Protein AF-A0A6P2CWS1-F1 (afdb_monomer_lite)

Radius of gyration: 20.97 Å; chains: 1; bounding box: 60×48×42 Å

Sequence (135 aa):
MTDTPLHAPWTLHFDRDGTEDLGTIRDAHGHGIVTSRPFWIPGGGDSVPATLAALWAMTAAPGLLAVLREGLDTLLDV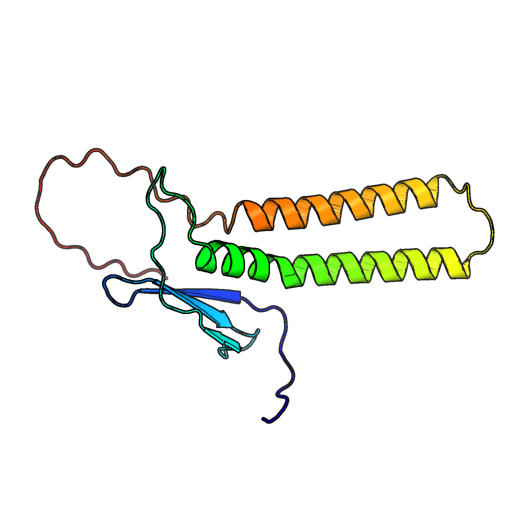QRFSPVHDDPGVVAALSAHIARVRAVLVEADRGPAFLTLPESPDVTTGPSNGEHDYR

Foldseek 3Di:
DPPDPAADDWDWDWDDPPAWIKIFIAGPVRHTPDIFDTDGDDDVPDDDPPRNLVSLLVNLVVQLVVLVVVVVVLVVVVVVVDDDPDDVVSVVSVVVSVVSNVVSVVSSRVGDPVPPDPPPPPDPDDDDDDDDDDD

Organism: NCBI:txid1210884

pLDDT: mean 70.72, std 15.56, range [33.5, 88.0]

Secondary structure (DSSP, 8-state):
---PPP-SSPEEEEEEETTEEEEEEE-TTS-EEEEPPPB-PPPTTPPPPHHHHHHHHHHTHHHHHHHHHHHHHHHHHHHHH---TT-HHHHHHHHHHHHHHHHHHHHHHH--GGG--------------------

Structure (mmCIF, N/CA/C/O backbone):
data_AF-A0A6P2CWS1-F1
#
_entry.id   AF-A0A6P2CWS1-F1
#
loop_
_atom_site.group_PDB
_atom_site.id
_atom_site.type_symbol
_atom_site.label_atom_id
_atom_site.label_alt_id
_atom_site.label_comp_id
_atom_site.label_asym_id
_atom_site.label_entity_id
_atom_site.label_seq_id
_atom_site.pdbx_PDB_ins_code
_atom_site.Cartn_x
_atom_site.Cartn_y
_atom_site.Cartn_z
_atom_site.occupancy
_atom_site.B_iso_or_equiv
_atom_site.auth_seq_id
_atom_site.auth_comp_id
_atom_site.auth_asym_id
_atom_site.auth_atom_id
_atom_site.pdbx_PDB_model_num
ATOM 1 N N . MET A 1 1 ? 2.411 -23.074 14.343 1.00 38.28 1 MET A N 1
ATOM 2 C CA . MET A 1 1 ? 1.843 -22.107 13.386 1.00 38.28 1 MET A CA 1
ATOM 3 C C . MET A 1 1 ? 1.954 -22.746 12.023 1.00 38.28 1 MET A C 1
ATOM 5 O O . MET A 1 1 ? 3.060 -23.058 11.611 1.00 38.28 1 MET A O 1
ATOM 9 N N . THR A 1 2 ? 0.829 -23.097 11.414 1.00 45.53 2 THR A N 1
ATOM 10 C CA . THR A 1 2 ? 0.793 -23.562 10.027 1.00 45.53 2 THR A CA 1
ATOM 11 C C . THR A 1 2 ? 1.031 -22.349 9.139 1.00 45.53 2 THR A C 1
ATOM 13 O O . THR A 1 2 ? 0.264 -21.393 9.230 1.00 45.53 2 THR A O 1
ATOM 16 N N . ASP A 1 3 ? 2.100 -22.370 8.341 1.00 57.66 3 ASP A N 1
ATOM 17 C CA . ASP A 1 3 ? 2.338 -21.391 7.275 1.00 57.66 3 ASP A CA 1
ATOM 18 C C . ASP A 1 3 ? 1.256 -21.577 6.210 1.00 57.66 3 ASP A C 1
ATOM 20 O O . ASP A 1 3 ? 1.421 -22.297 5.224 1.00 57.66 3 ASP A O 1
ATOM 24 N N . THR A 1 4 ? 0.088 -20.991 6.455 1.00 60.88 4 THR A N 1
ATOM 25 C CA . THR A 1 4 ? -0.944 -20.876 5.435 1.00 60.88 4 THR A CA 1
ATOM 26 C C . THR A 1 4 ? -0.390 -19.947 4.357 1.00 60.88 4 THR A C 1
ATOM 28 O O . THR A 1 4 ? 0.032 -18.835 4.690 1.00 60.88 4 THR A O 1
ATOM 31 N N . PRO A 1 5 ? -0.339 -20.378 3.084 1.00 67.00 5 PRO A N 1
ATOM 32 C CA . PRO A 1 5 ? 0.178 -19.541 2.016 1.00 67.00 5 PRO A CA 1
ATOM 33 C C . PRO A 1 5 ? -0.635 -18.253 1.964 1.00 67.00 5 PRO A C 1
ATOM 35 O O . PRO A 1 5 ? -1.861 -18.264 1.899 1.00 67.00 5 PRO A O 1
ATOM 38 N N . LEU A 1 6 ? 0.067 -17.132 2.041 1.00 66.25 6 LEU A N 1
ATOM 39 C CA . LEU A 1 6 ? -0.564 -15.833 2.089 1.00 66.25 6 LEU A CA 1
ATOM 40 C C . LEU A 1 6 ? -1.031 -15.435 0.680 1.00 66.25 6 LEU A C 1
ATOM 42 O O . LEU A 1 6 ? -0.247 -15.405 -0.273 1.00 66.25 6 LEU A O 1
ATOM 46 N N . HIS A 1 7 ? -2.326 -15.151 0.548 1.00 74.44 7 HIS A N 1
ATOM 47 C CA . HIS A 1 7 ? -2.959 -14.870 -0.736 1.00 74.44 7 HIS A CA 1
ATOM 48 C C . HIS A 1 7 ? -2.985 -13.364 -1.014 1.00 74.44 7 HIS A C 1
ATOM 50 O O . HIS A 1 7 ? -3.800 -12.630 -0.463 1.00 74.44 7 HIS A O 1
ATOM 56 N N . ALA A 1 8 ? -2.080 -12.904 -1.877 1.00 69.50 8 ALA A N 1
ATOM 57 C CA . ALA A 1 8 ? -2.091 -11.542 -2.401 1.00 69.50 8 ALA A CA 1
ATOM 58 C C . ALA A 1 8 ? -3.102 -11.394 -3.566 1.00 69.50 8 ALA A C 1
ATOM 60 O O . ALA A 1 8 ? -3.334 -12.372 -4.281 1.00 69.50 8 ALA A O 1
ATOM 61 N N . PRO A 1 9 ? -3.647 -10.186 -3.818 1.00 73.88 9 PRO A N 1
ATOM 62 C CA . PRO A 1 9 ? -3.436 -8.955 -3.052 1.00 73.88 9 PRO A CA 1
ATOM 63 C C . PRO A 1 9 ? -4.166 -8.990 -1.703 1.00 73.88 9 PRO A C 1
ATOM 65 O O . PRO A 1 9 ? -5.204 -9.627 -1.574 1.00 73.88 9 PRO A O 1
ATOM 68 N N . TRP A 1 10 ? -3.618 -8.301 -0.704 1.00 79.38 10 TRP A N 1
ATOM 69 C CA . TRP A 1 10 ? -4.288 -8.089 0.578 1.00 79.38 10 TRP A CA 1
ATOM 70 C C . TRP A 1 10 ? -4.982 -6.722 0.623 1.00 79.38 10 TRP A C 1
ATOM 72 O O . TRP A 1 10 ? -4.557 -5.782 -0.053 1.00 79.38 10 TRP A O 1
ATOM 82 N N . THR A 1 11 ? -6.034 -6.604 1.426 1.00 78.06 11 THR A N 1
ATOM 83 C CA . THR A 1 11 ? -6.838 -5.385 1.603 1.00 78.06 11 THR A CA 1
ATOM 84 C C . THR A 1 11 ? -6.788 -4.903 3.050 1.00 78.06 11 THR A C 1
ATOM 86 O O . THR A 1 11 ? -6.615 -5.700 3.970 1.00 78.06 11 THR A O 1
ATOM 89 N N . LEU A 1 12 ? -6.945 -3.595 3.270 1.00 82.75 12 LEU A N 1
ATOM 90 C CA . LEU A 1 12 ? -7.097 -3.012 4.605 1.00 82.75 12 LEU A CA 1
ATOM 91 C C . LEU A 1 12 ? -8.575 -2.720 4.865 1.00 82.75 12 LEU A C 1
ATOM 93 O O . LEU A 1 12 ? -9.209 -1.996 4.102 1.00 82.75 12 LEU A O 1
ATOM 97 N N . HIS A 1 13 ? -9.101 -3.279 5.948 1.00 83.12 13 HIS A N 1
ATOM 98 C CA . HIS A 1 13 ? -10.461 -3.049 6.419 1.00 83.12 13 HIS A CA 1
ATOM 99 C C . HIS A 1 13 ? -10.428 -2.322 7.755 1.00 83.12 13 HIS A C 1
ATOM 101 O O . HIS A 1 13 ? -9.642 -2.690 8.627 1.00 83.12 13 HIS A O 1
ATOM 107 N N . PHE A 1 14 ? -11.309 -1.340 7.917 1.00 83.88 14 PHE A N 1
ATOM 108 C CA . PHE A 1 14 ? -11.549 -0.689 9.196 1.00 83.88 14 PHE A CA 1
ATOM 109 C C . PHE A 1 14 ? -12.873 -1.177 9.776 1.00 83.88 14 PHE A C 1
ATOM 111 O O . PHE A 1 14 ? -13.865 -1.274 9.056 1.00 83.88 14 PHE A O 1
ATOM 118 N N . ASP A 1 15 ? -12.854 -1.506 11.059 1.00 84.81 15 ASP A N 1
ATOM 119 C CA . ASP A 1 15 ? -14.029 -1.816 11.868 1.00 84.81 15 ASP A CA 1
ATOM 120 C C . ASP A 1 15 ? -14.088 -0.821 13.031 1.00 84.81 15 ASP A C 1
ATOM 122 O O . ASP A 1 15 ? -13.039 -0.400 13.524 1.00 84.81 15 ASP A O 1
ATOM 126 N N . ARG A 1 16 ? -15.289 -0.427 13.452 1.00 78.88 16 ARG A N 1
ATOM 127 C CA . ARG A 1 16 ? -15.491 0.565 14.514 1.00 78.88 16 ARG A CA 1
ATOM 128 C C . ARG A 1 16 ? -16.298 -0.059 15.642 1.00 78.88 16 ARG A C 1
ATOM 130 O O . ARG A 1 16 ? -17.497 -0.284 15.496 1.00 78.88 16 ARG A O 1
ATOM 137 N N . ASP A 1 17 ? -15.661 -0.245 16.794 1.00 73.06 17 ASP A N 1
ATOM 138 C CA . ASP A 1 17 ? -16.312 -0.760 18.005 1.00 73.06 17 ASP A CA 1
ATOM 139 C C . ASP A 1 17 ? -16.788 0.400 18.896 1.00 73.06 17 ASP A C 1
ATOM 141 O O . ASP A 1 17 ? -16.319 0.635 20.011 1.00 73.06 17 ASP A O 1
ATOM 145 N N . GLY A 1 18 ? -17.683 1.219 18.339 1.00 74.94 18 GLY A N 1
ATOM 146 C CA . GLY A 1 18 ? -18.269 2.381 19.009 1.00 74.94 18 GLY A CA 1
ATOM 147 C C . GLY A 1 18 ? -17.345 3.599 19.062 1.00 74.94 18 GLY A C 1
ATOM 148 O O . GLY A 1 18 ? -17.626 4.596 18.398 1.00 74.94 18 GLY A O 1
ATOM 149 N N . THR A 1 19 ? -16.270 3.538 19.852 1.00 71.38 19 THR A N 1
ATOM 150 C CA . THR A 1 19 ? -15.347 4.670 20.051 1.00 71.38 19 THR A CA 1
ATOM 151 C C . THR A 1 19 ? -14.016 4.484 19.331 1.00 71.38 19 THR A C 1
ATOM 153 O O . THR A 1 19 ? -13.534 5.430 18.720 1.00 71.38 19 THR A O 1
ATOM 156 N N . GLU A 1 20 ? -13.445 3.280 19.349 1.00 78.31 20 GLU A N 1
ATOM 157 C CA . GLU A 1 20 ? -12.136 3.005 18.749 1.00 78.31 20 GLU A CA 1
ATOM 158 C C . GLU A 1 20 ? -12.273 2.304 17.390 1.00 78.31 20 GLU A C 1
ATOM 160 O O . GLU A 1 20 ? -13.202 1.528 17.150 1.00 78.31 20 GLU A O 1
ATOM 165 N N . ASP A 1 21 ? -11.319 2.577 16.505 1.00 84.12 21 ASP A N 1
ATOM 166 C CA . ASP A 1 21 ? -11.194 1.977 15.185 1.00 84.12 21 ASP A CA 1
ATOM 167 C C . ASP A 1 21 ? -10.133 0.856 15.209 1.00 84.12 21 ASP A C 1
ATOM 169 O O . ASP A 1 21 ? -9.077 0.947 15.850 1.00 84.12 21 ASP A O 1
ATOM 173 N N . LEU A 1 22 ? -10.414 -0.229 14.490 1.00 87.00 22 LEU A N 1
ATOM 174 C CA . LEU A 1 22 ? -9.546 -1.391 14.322 1.00 87.00 22 LEU A CA 1
ATOM 175 C C . LEU A 1 22 ? -9.233 -1.587 12.843 1.00 87.00 22 LEU A C 1
ATOM 177 O O . LEU A 1 22 ? -10.128 -1.681 12.010 1.00 87.00 22 LEU A O 1
ATOM 181 N N . GLY A 1 23 ? -7.951 -1.704 12.512 1.00 86.19 23 GLY A N 1
ATOM 182 C CA . GLY A 1 23 ? -7.498 -2.020 11.165 1.00 86.19 23 GLY A CA 1
ATOM 183 C C . GLY A 1 23 ? -7.183 -3.501 11.045 1.00 86.19 23 GLY A C 1
ATOM 184 O O . GLY A 1 23 ? -6.389 -4.030 11.820 1.00 86.19 23 GLY A O 1
ATOM 185 N N . THR A 1 24 ? -7.761 -4.178 10.061 1.00 88.00 24 THR A N 1
ATOM 186 C CA . THR A 1 24 ? -7.446 -5.573 9.742 1.00 88.00 24 THR A CA 1
ATOM 187 C C . THR A 1 24 ? -6.948 -5.681 8.311 1.00 88.00 24 THR A C 1
ATOM 189 O O . THR A 1 24 ? -7.640 -5.278 7.377 1.00 88.00 24 THR A O 1
ATOM 192 N N . ILE A 1 25 ? -5.764 -6.267 8.134 1.00 83.44 25 ILE A N 1
ATOM 193 C CA . ILE A 1 25 ? -5.273 -6.671 6.817 1.00 83.44 25 ILE A CA 1
ATOM 194 C C . ILE A 1 25 ? -5.864 -8.042 6.509 1.00 83.44 25 ILE A C 1
ATOM 196 O O . ILE A 1 25 ? -5.696 -8.978 7.295 1.00 83.44 25 ILE A O 1
ATOM 200 N N . ARG A 1 26 ? -6.550 -8.163 5.375 1.00 86.56 26 ARG A N 1
ATOM 201 C CA . ARG A 1 26 ? -7.160 -9.410 4.908 1.00 86.56 26 ARG A CA 1
ATOM 202 C C . ARG A 1 26 ? -6.490 -9.894 3.633 1.00 86.56 26 ARG A C 1
ATOM 204 O O . ARG A 1 26 ? -6.050 -9.078 2.832 1.00 86.56 26 ARG A O 1
ATOM 211 N N . ASP A 1 27 ? -6.385 -11.204 3.459 1.00 84.75 27 ASP A N 1
ATOM 212 C CA . ASP A 1 27 ? -5.911 -11.810 2.213 1.00 84.75 27 ASP A CA 1
ATOM 213 C C . ASP A 1 27 ? -6.963 -11.684 1.089 1.00 84.75 27 ASP A C 1
ATOM 215 O O . ASP A 1 27 ? -8.081 -11.211 1.310 1.00 84.75 27 ASP A O 1
ATOM 219 N N . ALA A 1 28 ? -6.627 -12.135 -0.122 1.00 84.38 28 ALA A N 1
ATOM 220 C CA . ALA A 1 28 ? -7.526 -12.094 -1.280 1.00 84.38 28 ALA A CA 1
ATOM 221 C C . ALA A 1 28 ? -8.832 -12.902 -1.104 1.00 84.38 28 ALA A C 1
ATOM 223 O O . ALA A 1 28 ? -9.776 -12.713 -1.870 1.00 84.38 28 ALA A O 1
ATOM 224 N N . HIS A 1 29 ? -8.900 -13.796 -0.114 1.00 85.94 29 HIS A N 1
ATOM 225 C CA . HIS A 1 29 ? -10.092 -14.575 0.231 1.00 85.94 29 HIS A CA 1
ATOM 226 C C . HIS A 1 29 ? -10.883 -13.958 1.396 1.00 85.94 29 HIS A C 1
ATOM 228 O O . HIS A 1 29 ? -11.910 -14.502 1.800 1.00 85.94 29 HIS A O 1
ATOM 234 N N . GLY A 1 30 ? -10.429 -12.825 1.938 1.00 84.44 30 GLY A N 1
ATOM 235 C CA . GLY A 1 30 ? -11.053 -12.147 3.068 1.00 84.44 30 GLY A CA 1
ATOM 236 C C . GLY A 1 30 ? -10.625 -12.679 4.437 1.00 84.44 30 GLY A C 1
ATOM 237 O O . GLY A 1 30 ? -11.191 -12.253 5.447 1.00 84.44 30 GLY A O 1
ATOM 238 N N . HIS A 1 31 ? -9.633 -13.567 4.522 1.00 85.62 31 HIS A N 1
ATOM 239 C CA . HIS A 1 31 ? -9.125 -14.044 5.806 1.00 85.62 31 HIS A CA 1
ATOM 240 C C . HIS A 1 31 ? -8.246 -12.984 6.467 1.00 85.62 31 HIS A C 1
ATOM 242 O O . HIS A 1 31 ? -7.325 -12.456 5.847 1.00 85.62 31 HIS A O 1
ATOM 248 N N . GLY A 1 32 ? -8.497 -12.694 7.745 1.00 84.81 32 GLY A N 1
ATOM 249 C CA . GLY A 1 32 ? -7.651 -11.794 8.526 1.00 84.81 32 GLY A CA 1
ATOM 250 C C . GLY A 1 32 ? -6.234 -12.350 8.676 1.00 84.81 32 GLY A C 1
ATOM 251 O O . GLY A 1 32 ? -6.047 -13.432 9.227 1.00 84.81 32 GLY A O 1
ATOM 252 N N . ILE A 1 33 ? -5.245 -11.597 8.198 1.00 83.56 33 ILE A N 1
ATOM 253 C CA . ILE A 1 33 ? -3.817 -11.895 8.352 1.00 83.56 33 ILE A CA 1
ATOM 254 C C . ILE A 1 33 ? -3.312 -11.292 9.664 1.00 83.56 33 ILE A C 1
ATOM 256 O O . ILE A 1 33 ? -2.636 -11.954 10.449 1.00 83.56 33 ILE A O 1
ATOM 260 N N . VAL A 1 34 ? -3.639 -10.019 9.899 1.00 84.44 34 VAL A N 1
ATOM 261 C CA . VAL A 1 34 ? -3.257 -9.288 11.108 1.00 84.44 34 VAL A CA 1
ATOM 262 C C . VAL A 1 34 ? -4.299 -8.224 11.430 1.00 84.44 34 VAL A C 1
ATOM 264 O O . VAL A 1 34 ? -4.842 -7.583 10.530 1.00 84.44 34 VAL A O 1
ATOM 267 N N . THR A 1 35 ? -4.540 -8.024 12.721 1.00 87.38 35 THR A N 1
ATOM 268 C CA . THR A 1 35 ? -5.399 -6.965 13.257 1.00 87.38 35 THR A CA 1
ATOM 269 C C . THR A 1 35 ? -4.555 -6.034 14.117 1.00 87.38 35 THR A C 1
ATOM 271 O O . THR A 1 35 ? -3.671 -6.479 14.856 1.00 87.38 35 THR A O 1
ATOM 274 N N . SER A 1 36 ? -4.787 -4.733 13.990 1.00 87.06 36 SER A N 1
ATOM 275 C CA . SER A 1 36 ? -4.093 -3.716 14.766 1.00 87.06 36 SER A CA 1
ATOM 276 C C . SER A 1 36 ? -4.541 -3.716 16.224 1.00 87.06 36 SER A C 1
ATOM 278 O O . SER A 1 36 ? -5.553 -4.302 16.602 1.00 87.06 36 SER A O 1
ATOM 280 N N . ARG A 1 37 ? -3.805 -2.979 17.057 1.00 84.88 37 ARG A N 1
ATOM 281 C CA . ARG A 1 37 ? -4.387 -2.470 18.302 1.00 84.88 37 ARG A CA 1
ATOM 282 C C . ARG A 1 37 ? -5.460 -1.425 17.970 1.00 84.88 37 ARG A C 1
ATOM 284 O O . ARG A 1 37 ? -5.359 -0.826 16.893 1.00 84.88 37 ARG A O 1
ATOM 291 N N . PRO A 1 38 ? -6.426 -1.186 18.868 1.00 85.69 38 PRO A N 1
ATOM 292 C CA . PRO A 1 38 ? -7.354 -0.078 18.714 1.00 85.69 38 PRO A CA 1
ATOM 293 C C . PRO A 1 38 ? -6.610 1.250 18.549 1.00 85.69 38 PRO A C 1
ATOM 295 O O . PRO A 1 38 ? -5.550 1.467 19.152 1.00 85.69 38 PRO A O 1
ATOM 298 N N . PHE A 1 39 ? -7.135 2.118 17.696 1.00 83.94 39 PHE A N 1
ATOM 299 C CA . PHE A 1 39 ? -6.660 3.484 17.506 1.00 83.94 39 PHE A CA 1
ATOM 300 C C . PHE A 1 39 ? -7.848 4.389 17.174 1.00 83.94 39 PHE A C 1
ATOM 302 O O . PHE A 1 39 ? -8.962 3.926 16.983 1.00 83.94 39 PHE A O 1
ATOM 309 N N . TRP A 1 40 ? -7.610 5.691 17.105 1.00 82.31 40 TRP A N 1
ATOM 310 C CA . TRP A 1 40 ? -8.634 6.673 16.763 1.00 82.31 40 TRP A CA 1
ATOM 311 C C . TRP A 1 40 ? -8.359 7.200 15.358 1.00 82.31 40 TRP A C 1
ATOM 313 O O . TRP A 1 40 ? -7.216 7.566 15.071 1.00 82.31 40 TRP A O 1
ATOM 323 N N . ILE A 1 41 ? -9.351 7.246 14.470 1.00 79.75 41 ILE A N 1
ATOM 324 C CA . ILE A 1 41 ? -9.194 7.985 13.212 1.00 79.75 41 ILE A CA 1
ATOM 325 C C . ILE A 1 41 ? -9.151 9.492 13.541 1.00 79.75 41 ILE A C 1
ATOM 327 O O . ILE A 1 41 ? -10.094 10.000 14.152 1.00 79.75 41 ILE A O 1
ATOM 331 N N . PRO A 1 42 ? -8.070 10.207 13.177 1.00 78.69 42 PRO A N 1
ATOM 332 C CA . PRO A 1 42 ? -7.915 11.628 13.480 1.00 78.69 42 PRO A CA 1
ATOM 333 C C . PRO A 1 42 ? -8.990 12.473 12.783 1.00 78.69 42 PRO A C 1
ATOM 335 O O . PRO A 1 42 ? -9.340 12.214 11.628 1.00 78.69 42 PRO A O 1
ATOM 338 N N . GLY A 1 43 ? -9.489 13.503 13.473 1.00 75.69 43 GLY A N 1
ATOM 339 C CA . GLY A 1 43 ? -10.299 14.551 12.857 1.00 75.69 43 GLY A CA 1
ATOM 340 C C . GLY A 1 43 ? -9.436 15.512 12.035 1.00 75.69 43 GLY A C 1
ATOM 341 O O . GLY A 1 43 ? -8.205 15.478 12.089 1.00 75.69 43 GLY A O 1
ATOM 342 N N . GLY A 1 44 ? -10.069 16.392 11.254 1.00 75.38 44 GLY A N 1
ATOM 343 C CA . GLY A 1 44 ? -9.352 17.389 10.455 1.00 75.38 44 GLY A CA 1
ATOM 344 C C . GLY A 1 44 ? -8.416 18.248 11.316 1.00 75.38 44 GLY A C 1
ATOM 345 O O . GLY A 1 44 ? -8.881 19.021 12.148 1.00 75.38 44 GLY A O 1
ATOM 346 N N . GLY A 1 45 ? -7.103 18.119 11.095 1.00 74.00 45 GLY A N 1
ATOM 347 C CA . GLY A 1 45 ? -6.058 18.852 11.821 1.00 74.00 45 GLY A CA 1
ATOM 348 C C . GLY A 1 45 ? -5.344 18.063 12.926 1.00 74.00 45 GLY A C 1
ATOM 349 O O . GLY A 1 45 ? -4.309 18.528 13.407 1.00 74.00 45 GLY A O 1
ATOM 350 N N . ASP A 1 46 ? -5.832 16.875 13.290 1.00 81.44 46 ASP A N 1
ATOM 351 C CA . ASP A 1 46 ? -5.167 16.006 14.263 1.00 81.44 46 ASP A CA 1
ATOM 352 C C . ASP A 1 46 ? -3.985 15.250 13.635 1.00 81.44 46 ASP A C 1
ATOM 354 O O . ASP A 1 46 ? -3.952 14.959 12.435 1.00 81.44 46 ASP A O 1
ATOM 358 N N . SER A 1 47 ? -2.992 14.901 14.455 1.00 81.62 47 SER A N 1
ATOM 359 C CA . SER A 1 47 ? -1.873 14.075 14.004 1.00 81.62 47 SER A CA 1
ATOM 360 C C . SER A 1 47 ? -2.307 12.625 13.788 1.00 81.62 47 SER A C 1
ATOM 362 O O . SER A 1 47 ? -3.061 12.049 14.571 1.00 81.62 47 SER A O 1
ATOM 364 N N . VAL A 1 48 ? -1.795 12.006 12.722 1.00 82.31 48 VAL A N 1
ATOM 365 C CA . VAL A 1 48 ? -2.082 10.603 12.403 1.00 82.31 48 VAL A CA 1
ATOM 366 C C . VAL A 1 48 ? -1.436 9.695 13.455 1.00 82.31 48 VAL A C 1
ATOM 368 O O . VAL A 1 48 ? -0.213 9.745 13.627 1.00 82.31 48 VAL A O 1
ATOM 371 N N . PRO A 1 49 ? -2.201 8.829 14.150 1.00 83.69 49 PRO A N 1
ATOM 372 C CA . PRO A 1 49 ? -1.614 7.885 15.090 1.00 83.69 49 PRO A CA 1
ATOM 373 C C . PRO A 1 49 ? -0.652 6.930 14.386 1.00 83.69 49 PRO A C 1
ATOM 375 O O . PRO A 1 49 ? -0.938 6.436 13.295 1.00 83.69 49 PRO A O 1
ATOM 378 N N . ALA A 1 50 ? 0.459 6.592 15.045 1.00 81.06 50 ALA A N 1
ATOM 379 C CA . ALA A 1 50 ? 1.490 5.722 14.471 1.00 81.06 50 ALA A CA 1
ATOM 380 C C . ALA A 1 50 ? 0.934 4.377 13.961 1.00 81.06 50 ALA A C 1
ATOM 382 O O . ALA A 1 50 ? 1.385 3.870 12.938 1.00 81.06 50 ALA A O 1
ATOM 383 N N . THR A 1 51 ? -0.072 3.818 14.641 1.00 81.50 51 THR A N 1
ATOM 384 C CA . THR A 1 51 ? -0.761 2.590 14.218 1.00 81.50 51 THR A CA 1
ATOM 385 C C . THR A 1 51 ? -1.477 2.761 12.878 1.00 81.50 51 THR A C 1
ATOM 387 O O . THR A 1 51 ? -1.361 1.898 12.013 1.00 81.50 51 THR A O 1
ATOM 390 N N . LEU A 1 52 ? -2.178 3.880 12.681 1.00 81.06 52 LEU A N 1
ATOM 391 C CA . LEU A 1 52 ? -2.880 4.179 11.434 1.00 81.06 52 LEU A CA 1
ATOM 392 C C . LEU A 1 52 ? -1.887 4.437 10.293 1.00 81.06 52 LEU A C 1
ATOM 394 O O . LEU A 1 52 ? -2.043 3.871 9.215 1.00 81.06 52 LEU A O 1
ATOM 398 N N . ALA A 1 53 ? -0.812 5.183 10.562 1.00 78.69 53 ALA A N 1
ATOM 399 C CA . ALA A 1 53 ? 0.273 5.389 9.602 1.00 78.69 53 ALA A CA 1
ATOM 400 C C . ALA A 1 53 ? 0.929 4.059 9.180 1.00 78.69 53 ALA A C 1
ATOM 402 O O . ALA A 1 53 ? 1.174 3.825 7.998 1.00 78.69 53 ALA A O 1
ATOM 403 N N . ALA A 1 54 ? 1.164 3.149 10.132 1.00 77.12 54 ALA A N 1
ATOM 404 C CA . ALA A 1 54 ? 1.698 1.821 9.839 1.00 77.12 54 ALA A CA 1
ATOM 405 C C . ALA A 1 54 ? 0.732 0.984 8.985 1.00 77.12 54 ALA A C 1
ATOM 407 O O . ALA A 1 54 ? 1.164 0.307 8.052 1.00 77.12 54 ALA A O 1
ATOM 408 N N . LEU A 1 55 ? -0.574 1.047 9.262 1.00 82.00 55 LEU A N 1
ATOM 409 C CA . LEU A 1 55 ? -1.588 0.368 8.453 1.00 82.00 55 LEU A CA 1
ATOM 410 C C . LEU A 1 55 ? -1.640 0.922 7.026 1.00 82.00 55 LEU A C 1
ATOM 412 O O . LEU A 1 55 ? -1.682 0.137 6.080 1.00 82.00 55 LEU A O 1
ATOM 416 N N . TRP A 1 56 ? -1.571 2.243 6.853 1.00 79.75 56 TRP A N 1
ATOM 417 C CA . TRP A 1 56 ? -1.493 2.866 5.529 1.00 79.75 56 TRP A CA 1
ATOM 418 C C . TRP A 1 56 ? -0.233 2.449 4.777 1.00 79.75 56 TRP A C 1
ATOM 420 O O . TRP A 1 56 ? -0.334 2.000 3.636 1.00 79.75 56 TRP A O 1
ATOM 430 N N . ALA A 1 57 ? 0.932 2.461 5.427 1.00 75.44 57 ALA A N 1
ATOM 431 C CA . ALA A 1 57 ? 2.171 1.983 4.819 1.00 75.44 57 ALA A CA 1
ATOM 432 C C . ALA A 1 57 ? 2.053 0.527 4.325 1.00 75.44 57 ALA A C 1
ATOM 434 O O . ALA A 1 57 ? 2.537 0.184 3.244 1.00 75.44 57 ALA A O 1
ATOM 435 N N . MET A 1 58 ? 1.343 -0.327 5.068 1.00 78.31 58 MET A N 1
ATOM 436 C CA . MET A 1 58 ? 1.111 -1.721 4.678 1.00 78.31 58 MET A CA 1
ATOM 437 C C . MET A 1 58 ? 0.191 -1.877 3.457 1.00 78.31 58 MET A C 1
ATOM 439 O O . MET A 1 58 ? 0.327 -2.860 2.724 1.00 78.31 58 MET A O 1
ATOM 443 N N . THR A 1 59 ? -0.687 -0.910 3.169 1.00 74.62 59 THR A N 1
ATOM 444 C CA . THR A 1 59 ? -1.491 -0.925 1.929 1.00 74.62 59 THR A CA 1
ATOM 445 C C . THR A 1 59 ? -0.644 -0.735 0.676 1.00 74.62 59 THR A C 1
ATOM 447 O O . THR A 1 59 ? -0.990 -1.257 -0.381 1.00 74.62 59 THR A O 1
ATOM 450 N N . ALA A 1 60 ? 0.503 -0.063 0.794 1.00 74.31 60 ALA A N 1
ATOM 451 C CA . ALA A 1 60 ? 1.432 0.123 -0.312 1.00 74.31 60 ALA A CA 1
ATOM 452 C C . ALA A 1 60 ? 2.345 -1.088 -0.541 1.00 74.31 60 ALA A C 1
ATOM 454 O O . ALA A 1 60 ? 2.963 -1.192 -1.600 1.00 74.31 60 ALA A O 1
ATOM 455 N N . ALA A 1 61 ? 2.415 -2.030 0.406 1.00 76.75 61 ALA A N 1
ATOM 456 C CA . ALA A 1 61 ? 3.299 -3.189 0.321 1.00 76.75 61 ALA A CA 1
ATOM 457 C C . ALA A 1 61 ? 3.109 -4.041 -0.958 1.00 76.75 61 ALA A C 1
ATOM 459 O O . ALA A 1 61 ? 4.125 -4.420 -1.546 1.00 76.75 61 ALA A O 1
ATOM 460 N N . PRO A 1 62 ? 1.885 -4.313 -1.469 1.00 74.44 62 PRO A N 1
ATOM 461 C CA . PRO A 1 62 ? 1.700 -5.010 -2.744 1.00 74.44 62 PRO A CA 1
ATOM 462 C C . PRO A 1 62 ? 2.256 -4.224 -3.926 1.00 74.44 62 PRO A C 1
ATOM 464 O O . PRO A 1 62 ? 2.935 -4.799 -4.773 1.00 74.44 62 PRO A O 1
ATOM 467 N N . GLY A 1 63 ? 1.988 -2.915 -3.972 1.00 74.88 63 GLY A N 1
ATOM 468 C CA . GLY A 1 63 ? 2.485 -2.033 -5.025 1.00 74.88 63 GLY A CA 1
ATOM 469 C C . GLY A 1 63 ? 4.007 -1.948 -5.002 1.00 74.88 63 GLY A C 1
ATOM 470 O O . GLY A 1 63 ? 4.649 -2.074 -6.040 1.00 74.88 63 GLY A O 1
ATOM 471 N N . LEU A 1 64 ? 4.597 -1.833 -3.810 1.00 76.00 64 LEU A N 1
ATOM 472 C CA . LEU A 1 64 ? 6.043 -1.810 -3.628 1.00 76.00 64 LEU A CA 1
ATOM 473 C C . LEU A 1 64 ? 6.669 -3.135 -4.075 1.00 76.00 64 LEU A C 1
ATOM 475 O O . LEU A 1 64 ? 7.660 -3.128 -4.798 1.00 76.00 64 LEU A O 1
ATOM 479 N N . LEU A 1 65 ? 6.075 -4.271 -3.697 1.00 77.31 65 LEU A N 1
ATOM 480 C CA . LEU A 1 65 ? 6.533 -5.594 -4.116 1.00 77.31 65 LEU A CA 1
ATOM 481 C C . LEU A 1 65 ? 6.436 -5.779 -5.635 1.00 77.31 65 LEU A C 1
ATOM 483 O O . LEU A 1 65 ? 7.356 -6.330 -6.236 1.00 77.31 65 LEU A O 1
ATOM 487 N N . ALA A 1 66 ? 5.344 -5.326 -6.255 1.00 80.19 66 ALA A N 1
ATOM 488 C CA . ALA A 1 66 ? 5.171 -5.375 -7.703 1.00 80.19 66 ALA A CA 1
ATOM 489 C C . ALA A 1 66 ? 6.247 -4.547 -8.414 1.00 80.19 66 ALA A C 1
ATOM 491 O O . ALA A 1 66 ? 6.944 -5.073 -9.279 1.00 80.19 66 ALA A O 1
ATOM 492 N N . VAL A 1 67 ? 6.454 -3.299 -7.980 1.00 80.25 67 VAL A N 1
ATOM 493 C CA . VAL A 1 67 ? 7.500 -2.442 -8.542 1.00 80.25 67 VAL A CA 1
ATOM 494 C C . VAL A 1 67 ? 8.872 -3.082 -8.338 1.00 80.25 67 VAL A C 1
ATOM 496 O O . VAL A 1 67 ? 9.601 -3.229 -9.309 1.00 80.25 67 VAL A O 1
ATOM 499 N N . LEU A 1 68 ? 9.219 -3.549 -7.133 1.00 79.56 68 LEU A N 1
ATOM 500 C CA . LEU A 1 68 ? 10.503 -4.213 -6.864 1.00 79.56 68 LEU A CA 1
ATOM 501 C C . LEU A 1 68 ? 10.750 -5.431 -7.768 1.00 79.56 68 LEU A C 1
ATOM 503 O O . LEU A 1 68 ? 11.877 -5.616 -8.225 1.00 79.56 68 LEU A O 1
ATOM 507 N N . ARG A 1 69 ? 9.717 -6.231 -8.062 1.00 80.69 69 ARG A N 1
ATOM 508 C CA . ARG A 1 69 ? 9.813 -7.344 -9.023 1.00 80.69 69 ARG A CA 1
ATOM 509 C C . ARG A 1 69 ? 10.153 -6.845 -10.427 1.00 80.69 69 ARG A C 1
ATOM 511 O O . ARG A 1 69 ? 11.116 -7.338 -11.000 1.00 80.69 69 ARG A O 1
ATOM 518 N N . GLU A 1 70 ? 9.470 -5.810 -10.921 1.00 82.00 70 GLU A N 1
ATOM 519 C CA . GLU A 1 70 ? 9.814 -5.187 -12.213 1.00 82.00 70 GLU A CA 1
ATOM 520 C C . GLU A 1 70 ? 11.266 -4.677 -12.245 1.00 82.00 70 GLU A C 1
ATOM 522 O O . GLU A 1 70 ? 11.950 -4.768 -13.265 1.00 82.00 70 GLU A O 1
ATOM 527 N N . GLY A 1 71 ? 11.745 -4.117 -11.130 1.00 78.25 71 GLY A N 1
ATOM 528 C CA . GLY A 1 71 ? 13.121 -3.635 -11.000 1.00 78.25 71 GLY A CA 1
ATOM 529 C C . GLY A 1 71 ? 14.141 -4.763 -11.085 1.00 78.25 71 GLY A C 1
ATOM 530 O O . GLY A 1 71 ? 15.142 -4.633 -11.786 1.00 78.25 71 GLY A O 1
ATOM 531 N N . LEU A 1 72 ? 13.870 -5.882 -10.410 1.00 78.94 72 LEU A N 1
ATOM 532 C CA . LEU A 1 72 ? 14.699 -7.082 -10.496 1.00 78.94 72 LEU A CA 1
ATOM 533 C C . LEU A 1 72 ? 14.725 -7.644 -11.918 1.00 78.94 72 LEU A C 1
ATOM 535 O O . LEU A 1 72 ? 15.810 -7.946 -12.408 1.00 78.94 72 LEU A O 1
ATOM 539 N N . ASP A 1 73 ? 13.579 -7.718 -12.594 1.00 81.50 73 ASP A N 1
ATOM 540 C CA . ASP A 1 73 ? 13.511 -8.179 -13.985 1.00 81.50 73 ASP A CA 1
ATOM 541 C C . ASP A 1 73 ? 14.330 -7.264 -14.909 1.00 81.50 73 ASP A C 1
ATOM 543 O O . ASP A 1 73 ? 15.160 -7.741 -15.682 1.00 81.50 73 ASP A O 1
ATOM 547 N N . THR A 1 74 ? 14.207 -5.943 -14.732 1.00 79.50 74 THR A N 1
ATOM 548 C CA . THR A 1 74 ? 15.007 -4.948 -15.469 1.00 79.50 74 THR A CA 1
ATOM 549 C C . THR A 1 74 ? 16.508 -5.150 -15.232 1.00 79.50 74 THR A C 1
ATOM 551 O O . THR A 1 74 ? 17.296 -5.129 -16.174 1.00 79.50 74 THR A O 1
ATOM 554 N N . LEU A 1 75 ? 16.931 -5.367 -13.982 1.00 77.69 75 LEU A N 1
ATOM 555 C CA . LEU A 1 75 ? 18.340 -5.593 -13.641 1.00 77.69 75 LEU A CA 1
ATOM 556 C C . LEU A 1 75 ? 18.872 -6.917 -14.202 1.00 77.69 75 LEU A C 1
ATOM 558 O O . LEU A 1 75 ? 20.019 -6.971 -14.647 1.00 77.69 75 LEU A O 1
ATOM 562 N N . LEU A 1 76 ? 18.058 -7.973 -14.193 1.00 80.00 76 LEU A N 1
ATOM 563 C CA . LEU A 1 76 ? 18.410 -9.266 -14.778 1.00 80.00 76 LEU A CA 1
ATOM 564 C C . LEU A 1 76 ? 18.563 -9.169 -16.297 1.00 80.00 76 LEU A C 1
ATOM 566 O O . LEU A 1 76 ? 19.499 -9.755 -16.846 1.00 80.00 76 LEU A O 1
ATOM 570 N N . ASP A 1 77 ? 17.701 -8.407 -16.967 1.00 76.00 77 ASP A N 1
ATOM 571 C CA . ASP A 1 77 ? 17.825 -8.141 -18.399 1.00 76.00 77 ASP A CA 1
ATOM 572 C C . ASP A 1 77 ? 19.113 -7.363 -18.700 1.00 76.00 77 ASP A C 1
ATOM 574 O O . ASP A 1 77 ? 19.902 -7.784 -19.547 1.00 76.00 77 ASP A O 1
ATOM 578 N N . VAL A 1 78 ? 19.415 -6.311 -17.931 1.00 71.56 78 VAL A N 1
ATOM 579 C CA . VAL A 1 78 ? 20.680 -5.561 -18.052 1.00 71.56 78 VAL A CA 1
ATOM 580 C C . VAL A 1 78 ? 21.903 -6.463 -17.836 1.00 71.56 78 VAL A C 1
ATOM 582 O O . VAL A 1 78 ? 22.869 -6.383 -18.595 1.00 71.56 78 VAL A O 1
ATOM 585 N N . GLN A 1 79 ? 21.870 -7.364 -16.848 1.00 70.50 79 GLN A N 1
ATOM 586 C CA . GLN A 1 79 ? 22.952 -8.331 -16.627 1.00 70.50 79 GLN A CA 1
ATOM 587 C C . GLN A 1 79 ? 23.101 -9.335 -17.781 1.00 70.50 79 GLN A C 1
ATOM 589 O O . GLN A 1 79 ? 24.228 -9.706 -18.116 1.00 70.50 79 GLN A O 1
ATOM 594 N N . ARG A 1 80 ? 21.996 -9.769 -18.404 1.00 71.31 80 ARG A N 1
ATOM 595 C CA . ARG A 1 80 ? 22.010 -10.714 -19.536 1.00 71.31 80 ARG A CA 1
ATOM 596 C C . ARG A 1 80 ? 22.580 -10.115 -20.823 1.00 71.31 80 ARG A C 1
ATOM 598 O O . ARG A 1 80 ? 23.160 -10.868 -21.603 1.00 71.31 80 ARG A O 1
ATOM 605 N N . PHE A 1 81 ? 22.452 -8.804 -21.042 1.00 62.09 81 PHE A N 1
ATOM 606 C CA . PHE A 1 81 ? 22.917 -8.142 -22.273 1.00 62.09 81 PHE A CA 1
ATOM 607 C C . PHE A 1 81 ? 24.353 -7.561 -22.214 1.00 62.09 81 PHE A C 1
ATOM 609 O O . PHE A 1 81 ? 24.881 -7.169 -23.252 1.00 62.09 81 PHE A O 1
ATOM 616 N N . SER A 1 82 ? 25.056 -7.662 -21.075 1.00 59.81 82 SER A N 1
ATOM 617 C CA . SER A 1 82 ? 26.521 -7.456 -20.934 1.00 59.81 82 SER A CA 1
ATOM 618 C C . SER A 1 82 ? 27.059 -6.025 -21.228 1.00 59.81 82 SER A C 1
ATOM 620 O O . SER A 1 82 ? 26.293 -5.086 -21.415 1.00 59.81 82 SER A O 1
ATOM 622 N N . PRO A 1 83 ? 28.381 -5.786 -21.087 1.00 54.28 83 PRO A N 1
ATOM 623 C CA . PRO A 1 83 ? 29.003 -4.853 -20.156 1.00 54.28 83 PRO A CA 1
ATOM 624 C C . PRO A 1 83 ? 29.153 -3.449 -20.763 1.00 54.28 83 PRO A C 1
ATOM 626 O O . PRO A 1 83 ? 30.237 -3.061 -21.191 1.00 54.28 83 PRO A O 1
ATOM 629 N N . VAL A 1 84 ? 28.083 -2.665 -20.819 1.00 55.16 84 VAL A N 1
ATOM 630 C CA . VAL A 1 84 ? 28.184 -1.241 -21.163 1.00 55.16 84 VAL A CA 1
ATOM 631 C C . VAL A 1 84 ? 27.470 -0.457 -20.074 1.00 55.16 84 VAL A C 1
ATOM 633 O O . VAL A 1 84 ? 26.249 -0.404 -20.019 1.00 55.16 84 VAL A O 1
ATOM 636 N N . HIS A 1 85 ? 28.249 0.103 -19.148 1.00 55.47 85 HIS A N 1
ATOM 637 C CA . HIS A 1 85 ? 27.753 0.893 -18.015 1.00 55.47 85 HIS A CA 1
ATOM 638 C C . HIS A 1 85 ? 27.124 2.243 -18.423 1.00 55.47 85 HIS A C 1
ATOM 640 O O . HIS A 1 85 ? 26.589 2.927 -17.560 1.00 55.47 85 HIS A O 1
ATOM 646 N N . ASP A 1 86 ? 27.118 2.575 -19.721 1.00 63.06 86 ASP A N 1
ATOM 647 C CA . ASP A 1 86 ? 26.637 3.844 -20.284 1.00 63.06 86 ASP A CA 1
ATOM 648 C C . ASP A 1 86 ? 25.586 3.650 -21.396 1.00 63.06 86 ASP A C 1
ATOM 650 O O . ASP A 1 86 ? 25.564 4.389 -22.381 1.00 63.06 86 ASP A O 1
ATOM 654 N N . ASP A 1 87 ? 24.710 2.647 -21.287 1.00 70.56 87 ASP A N 1
ATOM 655 C CA . ASP A 1 87 ? 23.536 2.594 -22.165 1.00 70.56 87 ASP A CA 1
ATOM 656 C C . ASP A 1 87 ? 22.473 3.605 -21.669 1.00 70.56 87 ASP A C 1
ATOM 658 O O . ASP A 1 87 ? 21.913 3.432 -20.576 1.00 70.56 87 ASP A O 1
ATOM 662 N N . PRO A 1 88 ? 22.154 4.663 -22.442 1.00 74.06 88 PRO A N 1
ATOM 663 C CA . PRO A 1 88 ? 21.138 5.646 -22.062 1.00 74.06 88 PRO A CA 1
ATOM 664 C C . PRO A 1 88 ? 19.749 5.020 -21.853 1.00 74.06 88 PRO A C 1
ATOM 666 O O . PRO A 1 88 ? 18.948 5.560 -21.083 1.00 74.06 88 PRO A O 1
ATOM 669 N N . GLY A 1 89 ? 19.462 3.872 -22.475 1.00 77.94 89 GLY A N 1
ATOM 670 C CA . GLY A 1 89 ? 18.240 3.103 -22.248 1.00 77.94 89 GLY A CA 1
ATOM 671 C C . GLY A 1 89 ? 18.152 2.534 -20.831 1.00 77.94 89 GLY A C 1
ATOM 672 O O . GLY A 1 89 ? 17.084 2.572 -20.218 1.00 77.94 89 GLY A O 1
ATOM 673 N N . VAL A 1 90 ? 19.279 2.095 -20.262 1.00 74.38 90 VAL A N 1
ATOM 674 C CA . VAL A 1 9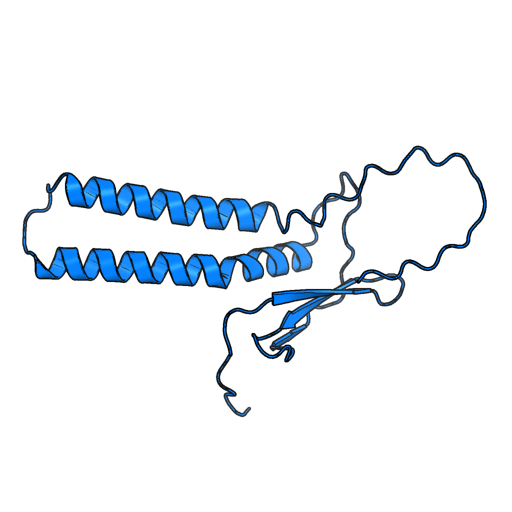0 ? 19.347 1.563 -18.891 1.00 74.38 90 VAL A CA 1
ATOM 675 C C . VAL A 1 90 ? 19.143 2.672 -17.864 1.00 74.38 90 VAL A C 1
ATOM 677 O O . VAL A 1 90 ? 18.361 2.510 -16.924 1.00 74.38 90 VAL A O 1
ATOM 680 N N . VAL A 1 91 ? 19.778 3.830 -18.067 1.00 76.44 91 VAL A N 1
ATOM 681 C CA . VAL A 1 91 ? 19.594 5.005 -17.198 1.00 76.44 91 VAL A CA 1
ATOM 682 C C . VAL A 1 91 ? 18.137 5.478 -17.218 1.00 76.44 91 VAL A C 1
ATOM 684 O O . VAL A 1 91 ? 17.569 5.773 -16.161 1.00 76.44 91 VAL A O 1
ATOM 687 N N . ALA A 1 92 ? 17.505 5.507 -18.395 1.00 81.94 92 ALA A N 1
ATOM 688 C CA . ALA A 1 92 ? 16.095 5.864 -18.529 1.00 81.94 92 ALA A CA 1
ATOM 689 C C . ALA A 1 92 ? 15.175 4.847 -17.830 1.00 81.94 92 ALA A C 1
ATOM 691 O O . ALA A 1 92 ? 14.275 5.249 -17.088 1.00 81.94 92 ALA A O 1
ATOM 692 N N . ALA A 1 93 ? 15.425 3.545 -18.003 1.00 79.75 93 ALA A N 1
ATOM 693 C CA . ALA A 1 93 ? 14.645 2.481 -17.370 1.00 79.75 93 ALA A CA 1
ATOM 694 C C . ALA A 1 93 ? 14.748 2.523 -15.836 1.00 79.75 93 ALA A C 1
ATOM 696 O O . ALA A 1 93 ? 13.724 2.491 -15.146 1.00 79.75 93 ALA A O 1
ATOM 697 N N . LEU A 1 94 ? 15.962 2.682 -15.296 1.00 78.81 94 LEU A N 1
ATOM 698 C CA . LEU A 1 94 ? 16.187 2.812 -13.856 1.00 78.81 94 LEU A CA 1
ATOM 699 C C . LEU A 1 94 ? 15.533 4.082 -13.294 1.00 78.81 94 LEU A C 1
ATOM 701 O O . LEU A 1 94 ? 14.889 4.033 -12.246 1.00 78.81 94 LEU A O 1
ATOM 705 N N . SER A 1 95 ? 15.639 5.208 -14.002 1.00 80.81 95 SER A N 1
ATOM 706 C CA . SER A 1 95 ? 15.000 6.464 -13.586 1.00 80.81 95 SER A CA 1
ATOM 707 C C . SER A 1 95 ? 13.475 6.340 -13.558 1.00 80.81 95 SER A C 1
ATOM 709 O O . SER A 1 95 ? 12.837 6.771 -12.596 1.00 80.81 95 SER A O 1
ATOM 711 N N . ALA A 1 96 ? 12.883 5.696 -14.570 1.00 84.62 96 ALA A N 1
ATOM 712 C CA . ALA A 1 96 ? 11.449 5.426 -14.611 1.00 84.62 96 ALA A CA 1
ATOM 713 C C . ALA A 1 96 ? 11.014 4.495 -13.468 1.00 84.62 96 ALA A C 1
ATOM 715 O O . ALA A 1 96 ? 9.976 4.725 -12.845 1.00 84.62 96 ALA A O 1
ATOM 716 N N . HIS A 1 97 ? 11.816 3.478 -13.156 1.00 81.06 97 HIS A N 1
ATOM 717 C CA . HIS A 1 97 ? 11.567 2.582 -12.032 1.00 81.06 97 HIS A CA 1
ATOM 718 C C . HIS A 1 97 ? 11.617 3.325 -10.682 1.00 81.06 97 HIS A C 1
ATOM 720 O O . HIS A 1 97 ? 10.676 3.222 -9.896 1.00 81.06 97 HIS A O 1
ATOM 726 N N . ILE A 1 98 ? 12.639 4.156 -10.438 1.00 80.38 98 ILE A N 1
ATOM 727 C CA . ILE A 1 98 ? 12.735 4.993 -9.225 1.00 80.38 98 ILE A CA 1
ATOM 728 C C . ILE A 1 98 ? 11.526 5.932 -9.104 1.00 80.38 98 ILE A C 1
ATOM 730 O O . ILE A 1 98 ? 10.988 6.107 -8.008 1.00 80.38 98 ILE A O 1
ATOM 734 N N . ALA A 1 99 ? 11.071 6.524 -10.213 1.00 81.69 99 ALA A N 1
ATOM 735 C CA . ALA A 1 99 ? 9.884 7.376 -10.216 1.00 81.69 99 ALA A CA 1
ATOM 736 C C . ALA A 1 99 ? 8.619 6.602 -9.800 1.00 81.69 99 ALA A C 1
ATOM 738 O O . ALA A 1 99 ? 7.830 7.113 -9.004 1.00 81.69 99 ALA A O 1
ATOM 739 N N . ARG A 1 100 ? 8.455 5.352 -10.261 1.00 83.19 100 ARG A N 1
ATOM 740 C CA . ARG A 1 100 ? 7.344 4.479 -9.842 1.00 83.19 100 ARG A CA 1
ATOM 741 C C . ARG A 1 100 ? 7.427 4.094 -8.365 1.00 83.19 100 ARG A C 1
ATOM 743 O O . ARG A 1 100 ? 6.418 4.195 -7.674 1.00 83.19 100 ARG A O 1
ATOM 750 N N . VAL A 1 101 ? 8.613 3.739 -7.856 1.00 79.81 101 VAL A N 1
ATOM 751 C CA . VAL A 1 101 ? 8.818 3.482 -6.414 1.00 79.81 101 VAL A CA 1
ATOM 752 C C . VAL A 1 101 ? 8.397 4.700 -5.591 1.00 79.81 101 VAL A C 1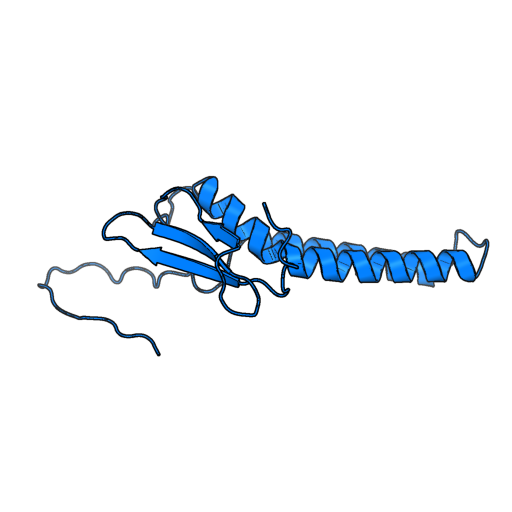
ATOM 754 O O . VAL A 1 101 ? 7.644 4.568 -4.628 1.00 79.81 101 VAL A O 1
ATOM 757 N N . ARG A 1 102 ? 8.830 5.903 -5.991 1.00 78.81 102 ARG A N 1
ATOM 758 C CA . ARG A 1 102 ? 8.447 7.149 -5.313 1.00 78.81 102 ARG A CA 1
ATOM 759 C C . ARG A 1 102 ? 6.941 7.386 -5.339 1.00 78.81 102 ARG A C 1
ATOM 761 O O . ARG A 1 102 ? 6.396 7.776 -4.316 1.00 78.81 102 ARG A O 1
ATOM 768 N N . ALA A 1 103 ? 6.276 7.144 -6.467 1.00 81.38 103 ALA A N 1
ATOM 769 C CA . ALA A 1 103 ? 4.828 7.308 -6.571 1.00 81.38 103 ALA A CA 1
ATOM 770 C C . ALA A 1 103 ? 4.076 6.390 -5.592 1.00 81.38 103 ALA A C 1
ATOM 772 O O . ALA A 1 103 ? 3.191 6.859 -4.883 1.00 81.38 103 ALA A O 1
ATOM 773 N N . VAL A 1 104 ? 4.483 5.119 -5.489 1.00 78.88 104 VAL A N 1
ATOM 774 C CA . VAL A 1 104 ? 3.899 4.165 -4.529 1.00 78.88 104 VAL A CA 1
ATOM 775 C C . VAL A 1 104 ? 4.110 4.621 -3.083 1.00 78.88 104 VAL A C 1
ATOM 777 O O . VAL A 1 104 ? 3.187 4.538 -2.279 1.00 78.88 104 VAL A O 1
ATOM 780 N N . LEU A 1 105 ? 5.298 5.133 -2.746 1.00 73.06 105 LEU A N 1
ATOM 781 C CA . LEU A 1 105 ? 5.592 5.631 -1.397 1.00 73.06 105 LEU A CA 1
ATOM 782 C C . LEU A 1 105 ? 4.812 6.907 -1.048 1.00 73.06 105 LEU A C 1
ATOM 784 O O . LEU A 1 105 ? 4.359 7.043 0.081 1.00 73.06 105 LEU A O 1
ATOM 788 N N . VAL A 1 106 ? 4.632 7.826 -2.001 1.00 78.69 106 VAL A N 1
ATOM 789 C CA . VAL A 1 106 ? 3.816 9.037 -1.796 1.00 78.69 106 VAL A CA 1
ATOM 790 C C . VAL A 1 106 ? 2.353 8.676 -1.558 1.00 78.69 106 VAL A C 1
ATOM 792 O O . VAL A 1 106 ? 1.712 9.276 -0.700 1.00 78.69 106 VAL A O 1
ATOM 795 N N . GLU A 1 107 ? 1.825 7.692 -2.286 1.00 74.44 107 GLU A N 1
ATOM 796 C CA . GLU A 1 107 ? 0.458 7.216 -2.063 1.00 74.44 107 GLU A CA 1
ATOM 797 C C . GLU A 1 107 ? 0.314 6.530 -0.696 1.00 74.44 107 GLU A C 1
ATOM 799 O O . GLU A 1 107 ? -0.670 6.747 0.005 1.00 74.44 107 GLU A O 1
ATOM 804 N N . ALA A 1 108 ? 1.334 5.778 -0.268 1.00 71.75 108 ALA A N 1
ATOM 805 C CA . ALA A 1 108 ? 1.387 5.186 1.069 1.00 71.75 108 ALA A CA 1
ATOM 806 C C . ALA A 1 108 ? 1.298 6.241 2.184 1.00 71.75 108 ALA A C 1
ATOM 808 O O . ALA A 1 108 ? 0.613 6.026 3.182 1.00 71.75 108 ALA A O 1
ATOM 809 N N . ASP A 1 109 ? 1.995 7.366 2.004 1.00 69.38 109 ASP A N 1
ATOM 810 C CA . ASP A 1 109 ? 2.086 8.454 2.983 1.00 69.38 109 ASP A CA 1
ATOM 811 C C . ASP A 1 109 ? 0.794 9.283 3.056 1.00 69.38 109 ASP A C 1
ATOM 813 O O . ASP A 1 109 ? 0.425 9.791 4.113 1.00 69.38 109 ASP A O 1
ATOM 817 N N . ARG A 1 110 ? 0.060 9.381 1.939 1.00 69.62 110 ARG A N 1
ATOM 818 C CA . ARG A 1 110 ? -1.255 10.042 1.887 1.00 69.62 110 ARG A CA 1
ATOM 819 C C . ARG A 1 110 ? -2.370 9.228 2.538 1.00 69.62 110 ARG A C 1
ATOM 821 O O . ARG A 1 110 ? -3.377 9.812 2.934 1.00 69.62 110 ARG A O 1
ATOM 828 N N . GLY A 1 111 ? -2.203 7.910 2.636 1.00 63.91 111 GLY A N 1
ATOM 829 C CA . GLY A 1 111 ? -3.283 7.005 3.011 1.00 63.91 111 GLY A CA 1
ATOM 830 C C . GLY A 1 111 ? -4.354 6.882 1.912 1.00 63.91 111 GLY A C 1
ATOM 831 O O . GLY A 1 111 ? -4.295 7.555 0.882 1.00 63.91 111 GLY A O 1
ATOM 832 N N . PRO A 1 112 ? -5.346 5.993 2.086 1.00 62.09 112 PRO A N 1
ATOM 833 C CA . PRO A 1 112 ? -6.389 5.779 1.091 1.00 62.09 112 PRO A CA 1
ATOM 834 C C . PRO A 1 112 ? -7.271 7.027 0.926 1.00 62.09 112 PRO A C 1
ATOM 836 O O . PRO A 1 112 ? -7.786 7.569 1.904 1.00 62.09 112 PRO A O 1
ATOM 839 N N . ALA 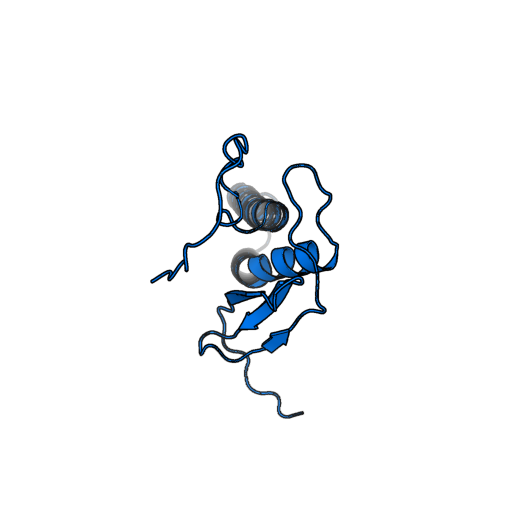A 1 113 ? -7.537 7.412 -0.327 1.00 56.62 113 ALA A N 1
ATOM 840 C CA . ALA A 1 113 ? -8.361 8.571 -0.699 1.00 56.62 113 ALA A CA 1
ATOM 841 C C . ALA A 1 113 ? -9.800 8.570 -0.130 1.00 56.62 113 ALA A C 1
ATOM 843 O O . ALA A 1 113 ? -10.487 9.577 -0.215 1.00 56.62 113 ALA A O 1
ATOM 844 N N . PHE A 1 114 ? -10.265 7.464 0.456 1.00 47.03 114 PHE A N 1
ATOM 845 C 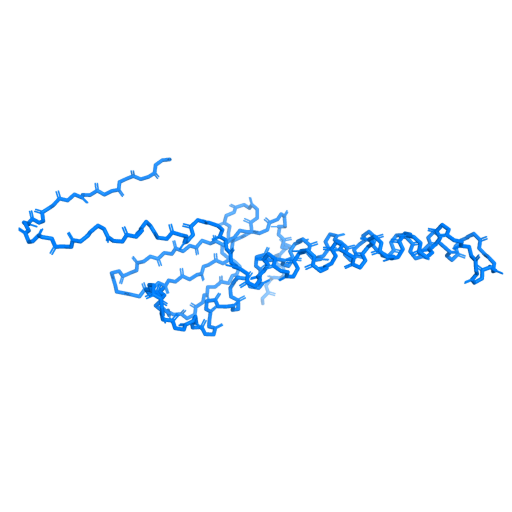CA . PHE A 1 114 ? -11.590 7.334 1.071 1.00 47.03 114 PHE A CA 1
ATOM 846 C C . PHE A 1 114 ? -11.706 7.972 2.465 1.00 47.03 114 PHE A C 1
ATOM 848 O O . PHE A 1 114 ? -12.811 8.061 2.992 1.00 47.03 114 PHE A O 1
ATOM 855 N N . LEU A 1 115 ? -10.594 8.410 3.071 1.00 47.44 115 LEU A N 1
ATOM 856 C CA . LEU A 1 115 ? -10.596 9.087 4.375 1.00 47.44 115 LEU A CA 1
ATOM 857 C C . LEU A 1 115 ? -10.603 10.619 4.275 1.00 47.44 115 LEU A C 1
ATOM 859 O O . LEU A 1 115 ? -10.445 11.289 5.297 1.00 47.44 115 LEU A O 1
ATOM 863 N N . THR A 1 116 ? -10.848 11.198 3.093 1.00 45.19 116 THR A N 1
ATOM 864 C CA . THR A 1 116 ? -11.377 12.566 3.027 1.00 45.19 116 THR A CA 1
ATOM 865 C C . THR A 1 116 ? -12.770 12.557 3.643 1.00 45.19 116 THR A C 1
ATOM 867 O O . THR A 1 116 ? -13.785 12.410 2.963 1.00 45.19 116 THR A O 1
ATOM 870 N N . LEU A 1 117 ? -12.811 12.683 4.971 1.00 43.50 117 LEU A N 1
ATOM 871 C CA . LEU A 1 117 ? -14.024 13.027 5.689 1.00 43.50 117 LEU A CA 1
ATOM 872 C C . LEU A 1 117 ? -14.601 14.262 4.984 1.00 43.50 117 LEU A C 1
ATOM 874 O O . LEU A 1 117 ? -13.852 15.226 4.784 1.00 43.50 117 LEU A O 1
ATOM 878 N N . PRO A 1 118 ? -15.877 14.247 4.556 1.00 36.66 118 PRO A N 1
ATOM 879 C CA . PRO A 1 118 ? -16.509 15.476 4.109 1.00 36.66 118 PRO A CA 1
ATOM 880 C C . PRO A 1 118 ? -16.311 16.496 5.229 1.00 36.66 118 PRO A C 1
ATOM 882 O O . PRO A 1 118 ? -16.535 16.161 6.395 1.00 36.66 118 PRO A O 1
ATOM 885 N N . GLU A 1 119 ? -15.817 17.691 4.889 1.00 42.12 119 GLU A N 1
ATOM 886 C CA . GLU A 1 119 ? -15.740 18.800 5.838 1.00 42.12 119 GLU A CA 1
ATOM 887 C C . GLU A 1 119 ? -17.069 18.842 6.583 1.00 42.12 119 GLU A C 1
ATOM 889 O O . GLU A 1 119 ? -18.125 18.941 5.952 1.00 42.12 119 GLU A O 1
ATOM 894 N N . SER A 1 120 ? -17.010 18.653 7.904 1.00 39.66 120 SER A N 1
ATOM 895 C CA . SER A 1 120 ? -18.190 18.674 8.759 1.00 39.66 120 SER A CA 1
ATOM 896 C C . SER A 1 120 ? -18.978 19.933 8.404 1.00 39.66 120 SER A C 1
ATOM 898 O O . SER A 1 120 ? -18.440 21.029 8.596 1.00 39.66 120 SER A O 1
ATOM 900 N N . PRO A 1 121 ? -20.203 19.829 7.855 1.00 41.12 121 PRO A N 1
ATOM 901 C CA . PRO A 1 121 ? -21.015 21.010 7.670 1.00 41.12 121 PRO A CA 1
ATOM 902 C C . PRO A 1 121 ? -21.244 21.584 9.063 1.00 41.12 121 PRO A C 1
ATOM 904 O O . PRO A 1 121 ? -21.612 20.848 9.981 1.00 41.12 121 PRO A O 1
ATOM 907 N N . ASP A 1 122 ? -20.945 22.872 9.202 1.00 41.47 122 ASP A N 1
ATOM 908 C CA . ASP A 1 122 ? -21.142 23.689 10.395 1.00 41.47 122 ASP A CA 1
ATOM 909 C C . ASP A 1 122 ? -22.316 23.156 11.232 1.00 41.47 122 ASP A C 1
ATOM 911 O O . ASP A 1 122 ? -23.474 23.182 10.798 1.00 41.47 122 ASP A O 1
ATOM 915 N N . VAL A 1 123 ? -22.006 22.591 12.405 1.00 42.34 123 VAL A N 1
ATOM 916 C CA . VAL A 1 123 ? -23.000 21.996 13.304 1.00 42.34 123 VAL A CA 1
ATOM 917 C C . VAL A 1 123 ? -23.877 23.123 13.835 1.00 42.34 123 VAL A C 1
ATOM 919 O O . VAL A 1 123 ? -23.607 23.734 14.866 1.00 42.34 123 VAL A O 1
ATOM 922 N N . THR A 1 124 ? -24.966 23.387 13.120 1.00 42.59 124 THR A N 1
ATOM 923 C CA . THR A 1 124 ? -26.154 24.006 13.695 1.00 42.59 124 THR A CA 1
ATOM 924 C C . THR A 1 124 ? -26.984 22.876 14.297 1.00 42.59 124 THR A C 1
ATOM 926 O O . THR A 1 124 ? -27.375 21.927 13.622 1.00 42.59 124 THR A O 1
ATOM 929 N N . THR A 1 125 ? -27.175 22.953 15.605 1.00 47.03 125 THR A N 1
ATOM 930 C CA . THR A 1 125 ? -27.833 21.982 16.481 1.00 47.03 125 THR A CA 1
ATOM 931 C C . THR A 1 125 ? -29.191 21.473 15.965 1.00 47.03 125 THR A C 1
ATOM 933 O O . THR A 1 125 ? -30.139 22.239 15.813 1.00 47.03 125 THR A O 1
ATOM 936 N N . GLY A 1 126 ? -29.321 20.150 15.801 1.00 35.69 126 GLY A N 1
ATOM 937 C CA . GLY A 1 126 ? -30.592 19.440 15.587 1.00 35.69 126 GLY A CA 1
ATOM 938 C C . GLY A 1 126 ? -30.439 17.928 15.844 1.00 35.69 126 GLY A C 1
ATOM 939 O O . GLY A 1 126 ? -29.374 17.389 15.547 1.00 35.69 126 GLY A O 1
ATOM 940 N N . PRO A 1 127 ? -31.420 17.228 16.454 1.00 44.78 127 PRO A N 1
ATOM 941 C CA . PRO A 1 127 ? -31.175 15.913 17.046 1.00 44.78 127 PRO A CA 1
ATOM 942 C C . PRO A 1 127 ? -31.277 14.738 16.054 1.00 44.78 127 PRO A C 1
ATOM 944 O O . PRO A 1 127 ? 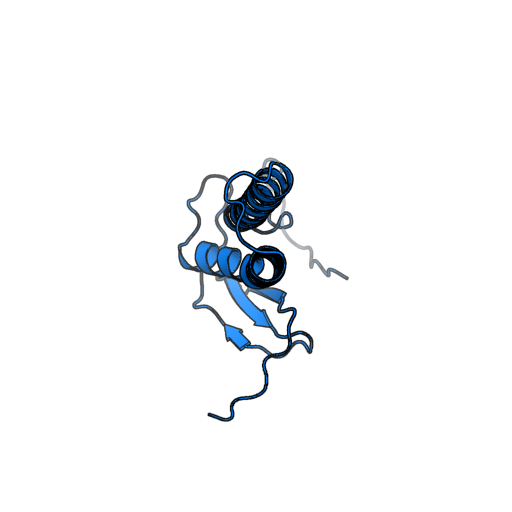-32.246 14.617 15.313 1.00 44.78 127 PRO A O 1
ATOM 947 N N . SER A 1 128 ? -30.262 13.869 16.137 1.00 52.94 128 SER A N 1
ATOM 948 C CA . SER A 1 128 ? -30.232 12.395 16.044 1.00 52.94 128 SER A CA 1
ATOM 949 C C . SER A 1 128 ? -31.375 11.654 15.333 1.00 52.94 128 SER A C 1
ATOM 951 O O . SER A 1 128 ? -32.491 11.594 15.845 1.00 52.94 128 SER A O 1
ATOM 953 N N . ASN A 1 129 ? -31.039 10.959 14.237 1.00 45.78 129 ASN A N 1
ATOM 954 C CA . ASN A 1 129 ? -31.154 9.495 14.061 1.00 45.78 129 ASN A CA 1
ATOM 955 C C . ASN A 1 129 ? -31.041 9.148 12.566 1.00 45.78 129 ASN A C 1
ATOM 957 O O . ASN A 1 129 ? -31.930 9.473 11.783 1.00 45.78 129 ASN A O 1
ATOM 961 N N . GLY A 1 130 ? -29.964 8.463 12.179 1.00 35.44 130 GLY A N 1
ATOM 962 C CA . GLY A 1 130 ? -29.751 7.995 10.811 1.00 35.44 130 GLY A CA 1
ATOM 963 C C . GLY A 1 130 ? -28.695 6.898 10.769 1.00 35.44 130 GLY A C 1
ATOM 964 O O . GLY A 1 130 ? -27.501 7.170 10.785 1.00 35.44 130 GLY A O 1
ATOM 965 N N . GLU A 1 131 ? -29.168 5.660 10.773 1.00 34.62 131 GLU A N 1
ATOM 966 C CA . GLU A 1 131 ? -28.447 4.439 10.422 1.00 34.62 131 GLU A CA 1
ATOM 967 C C . GLU A 1 131 ? -27.894 4.576 8.988 1.00 34.62 131 GLU A C 1
ATOM 969 O O . GLU A 1 131 ? -28.647 4.905 8.069 1.00 34.62 131 GLU A O 1
ATOM 974 N N . HIS A 1 132 ? -26.586 4.384 8.788 1.00 34.50 132 HIS A N 1
ATOM 975 C CA . HIS A 1 132 ? -25.959 4.465 7.465 1.00 34.50 132 HIS A CA 1
ATOM 976 C C . HIS A 1 132 ? -25.476 3.081 7.017 1.00 34.50 132 HIS A C 1
ATOM 978 O O . HIS A 1 132 ? -24.447 2.590 7.476 1.00 34.50 132 HIS A O 1
ATOM 984 N N . ASP A 1 133 ? -26.251 2.475 6.117 1.00 34.22 133 ASP A N 1
ATOM 985 C CA . ASP A 1 133 ? -25.953 1.233 5.401 1.00 34.22 133 ASP A CA 1
ATOM 986 C C . ASP A 1 133 ? -25.195 1.580 4.104 1.00 34.22 133 ASP A C 1
ATOM 988 O O . ASP A 1 133 ? -25.665 2.406 3.316 1.00 34.22 133 ASP A O 1
ATOM 992 N N . TYR A 1 134 ? -24.016 0.991 3.881 1.00 35.28 134 TYR A N 1
ATOM 993 C CA . TYR A 1 134 ? -23.197 1.229 2.685 1.00 35.28 134 TYR A CA 1
ATOM 994 C C . TYR A 1 134 ? -23.017 -0.085 1.911 1.00 35.28 134 TYR A C 1
ATOM 996 O O . TYR A 1 134 ? -22.291 -0.979 2.348 1.00 35.28 134 TYR A O 1
ATOM 1004 N N . ARG A 1 135 ? -23.701 -0.188 0.762 1.00 33.50 135 ARG A N 1
ATOM 1005 C CA . ARG A 1 135 ? -23.491 -1.208 -0.280 1.00 33.50 135 ARG A CA 1
ATOM 1006 C C . ARG A 1 135 ? -22.499 -0.736 -1.331 1.00 33.50 135 ARG A C 1
ATOM 1008 O O . ARG A 1 135 ? -22.517 0.477 -1.637 1.00 33.50 135 ARG A O 1
#